Protein AF-A0A529ZEQ0-F1 (afdb_monomer)

Structure (mmCIF, N/CA/C/O backbone):
data_AF-A0A529ZEQ0-F1
#
_entry.id   AF-A0A529ZEQ0-F1
#
loop_
_atom_site.group_PDB
_atom_site.id
_atom_site.type_symbol
_atom_site.label_atom_id
_atom_site.label_alt_id
_atom_site.label_comp_id
_atom_site.label_asym_id
_atom_site.label_entity_id
_atom_site.label_seq_id
_atom_site.pdbx_PDB_ins_code
_atom_site.Cartn_x
_atom_site.Cartn_y
_atom_site.Cartn_z
_atom_site.occupancy
_atom_site.B_iso_or_equiv
_atom_site.auth_seq_id
_atom_site.auth_comp_id
_atom_site.auth_asym_id
_atom_site.auth_atom_id
_atom_site.pdbx_PDB_model_num
ATOM 1 N N . VAL A 1 1 ? -11.193 -4.824 1.256 1.00 93.62 1 VAL A N 1
ATOM 2 C CA . VAL A 1 1 ? -9.901 -4.112 1.117 1.00 93.62 1 VAL A CA 1
ATOM 3 C C . VAL A 1 1 ? -10.091 -2.885 0.250 1.00 93.62 1 VAL A C 1
ATOM 5 O O . VAL A 1 1 ? -10.810 -2.969 -0.744 1.00 93.62 1 VAL A O 1
ATOM 8 N N . PHE A 1 2 ? -9.511 -1.756 0.654 1.00 95.88 2 PHE A N 1
ATOM 9 C CA . PHE A 1 2 ? -9.438 -0.563 -0.184 1.00 95.88 2 PHE A CA 1
ATOM 10 C C . PHE A 1 2 ? -8.188 -0.677 -1.052 1.00 95.88 2 PHE A C 1
ATOM 12 O O . PHE A 1 2 ? -7.083 -0.804 -0.523 1.00 95.88 2 PHE A O 1
ATOM 19 N N . TYR A 1 3 ? -8.381 -0.753 -2.366 1.00 96.31 3 TYR A N 1
ATOM 20 C CA . TYR A 1 3 ? -7.338 -1.102 -3.321 1.00 96.31 3 TYR A CA 1
ATOM 21 C C . TYR A 1 3 ? -6.846 0.156 -4.044 1.00 96.31 3 TYR A C 1
ATOM 23 O O . TYR A 1 3 ? -7.505 0.681 -4.941 1.00 96.31 3 TYR A O 1
ATOM 31 N N . MET A 1 4 ? -5.696 0.668 -3.610 1.00 96.50 4 MET A N 1
ATOM 32 C CA . MET A 1 4 ? -5.124 1.936 -4.061 1.00 96.50 4 MET A CA 1
ATOM 33 C C . MET A 1 4 ? -3.962 1.683 -5.027 1.00 96.50 4 MET A C 1
ATOM 35 O O . MET A 1 4 ? -2.806 1.500 -4.638 1.00 96.50 4 MET A O 1
ATOM 39 N N . ARG A 1 5 ? -4.285 1.657 -6.316 1.00 95.94 5 ARG A N 1
ATOM 40 C CA . ARG A 1 5 ? -3.350 1.414 -7.416 1.00 95.94 5 ARG A CA 1
ATOM 41 C C . ARG A 1 5 ? -2.428 2.596 -7.681 1.00 95.94 5 ARG A C 1
ATOM 43 O O . ARG A 1 5 ? -2.640 3.711 -7.202 1.00 95.94 5 ARG A O 1
ATOM 50 N N . GLY A 1 6 ? -1.388 2.329 -8.457 1.00 93.56 6 GLY A N 1
ATOM 51 C CA . GLY A 1 6 ? -0.373 3.282 -8.867 1.00 93.56 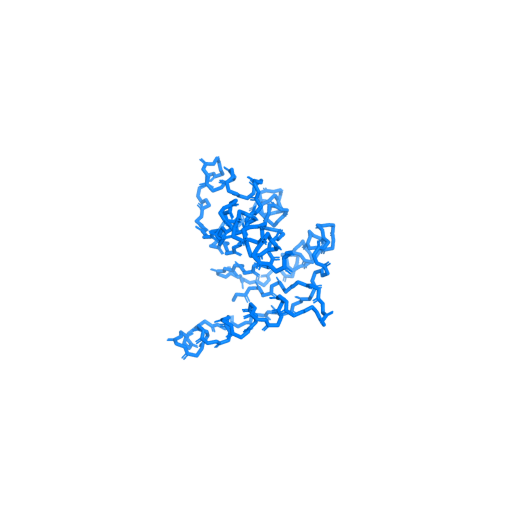6 GLY A CA 1
ATOM 52 C C . GLY A 1 6 ? -0.797 4.208 -10.001 1.00 93.56 6 GLY A C 1
ATOM 53 O O . GLY A 1 6 ? -1.931 4.690 -10.056 1.00 93.56 6 GLY A O 1
ATOM 54 N N . ALA A 1 7 ? 0.143 4.477 -10.906 1.00 94.56 7 ALA A N 1
ATOM 55 C CA . ALA A 1 7 ? -0.112 5.229 -12.128 1.00 94.56 7 ALA A CA 1
ATOM 56 C C . ALA A 1 7 ? -0.752 4.341 -13.206 1.00 94.56 7 ALA A C 1
ATOM 58 O O . ALA A 1 7 ? -0.197 3.312 -13.597 1.00 94.56 7 ALA A O 1
ATOM 59 N N . ALA A 1 8 ? -1.915 4.760 -13.709 1.00 92.81 8 ALA A N 1
ATOM 60 C CA . ALA A 1 8 ? -2.608 4.055 -14.781 1.00 92.81 8 ALA A CA 1
ATOM 61 C C . ALA A 1 8 ? -1.732 3.979 -16.044 1.00 92.81 8 ALA A C 1
ATOM 63 O O . ALA A 1 8 ? -1.130 4.968 -16.458 1.00 92.81 8 ALA A O 1
ATOM 64 N N . GLY A 1 9 ? -1.657 2.795 -16.654 1.00 92.19 9 GLY A N 1
ATOM 65 C CA . GLY A 1 9 ? -0.831 2.539 -17.840 1.00 92.19 9 GLY A CA 1
ATOM 66 C C . GLY A 1 9 ? 0.642 2.230 -17.549 1.00 92.19 9 GLY A C 1
ATOM 67 O O . GLY A 1 9 ? 1.355 1.817 -18.462 1.00 92.19 9 GLY A O 1
ATOM 68 N N . ALA A 1 10 ? 1.109 2.355 -16.302 1.00 93.31 10 ALA A N 1
ATOM 69 C CA . ALA A 1 10 ? 2.454 1.923 -15.939 1.00 93.31 10 ALA A CA 1
ATOM 70 C C . ALA A 1 10 ? 2.555 0.386 -15.931 1.00 93.31 10 ALA A C 1
ATOM 72 O O . ALA A 1 10 ? 1.701 -0.314 -15.375 1.00 93.31 10 ALA A O 1
ATOM 73 N N . SER A 1 11 ? 3.636 -0.153 -16.503 1.00 93.12 11 SER A N 1
ATOM 74 C CA . SER A 1 11 ? 3.897 -1.600 -16.505 1.00 93.12 11 SER A CA 1
ATOM 75 C C . SER A 1 11 ? 4.043 -2.153 -15.086 1.00 93.12 11 SER A C 1
ATOM 77 O O . SER A 1 11 ? 3.446 -3.176 -14.765 1.00 93.12 11 SER A O 1
ATOM 79 N N . ALA A 1 12 ? 4.739 -1.428 -14.206 1.00 89.94 12 ALA A N 1
ATOM 80 C CA . ALA A 1 12 ? 4.916 -1.825 -12.811 1.00 89.94 12 ALA A CA 1
ATOM 81 C C . ALA A 1 12 ? 3.585 -1.920 -12.040 1.00 89.94 12 ALA A C 1
ATOM 83 O O . ALA A 1 12 ? 3.401 -2.849 -11.256 1.00 89.94 12 ALA A O 1
ATOM 84 N N . ASP A 1 13 ? 2.640 -1.000 -12.271 1.00 93.50 13 ASP A N 1
ATOM 85 C CA . ASP A 1 13 ? 1.294 -1.102 -11.689 1.00 93.50 13 ASP A CA 1
ATOM 86 C C . ASP A 1 13 ? 0.539 -2.315 -12.248 1.00 93.50 13 ASP A C 1
ATOM 88 O O . ASP A 1 13 ? -0.058 -3.078 -11.493 1.00 93.50 13 ASP A O 1
ATOM 92 N N . SER A 1 14 ? 0.634 -2.542 -13.560 1.00 94.94 14 SER A N 1
ATOM 93 C CA . SER A 1 14 ? -0.003 -3.685 -14.222 1.00 94.94 14 SER A CA 1
ATOM 94 C C . SER A 1 14 ? 0.495 -5.027 -13.673 1.00 94.94 14 SER A C 1
ATOM 96 O O . SER A 1 14 ? -0.294 -5.953 -13.491 1.00 94.94 14 SER A O 1
ATOM 98 N N . ASP A 1 15 ? 1.790 -5.149 -13.382 1.00 94.06 15 ASP A N 1
ATOM 99 C CA . ASP A 1 15 ? 2.358 -6.372 -12.809 1.00 94.06 15 ASP A CA 1
ATOM 100 C C . ASP A 1 15 ? 1.968 -6.563 -11.337 1.00 94.06 15 ASP A C 1
ATOM 102 O O . ASP A 1 15 ? 1.648 -7.682 -10.925 1.00 94.06 15 ASP A O 1
ATOM 106 N N . ARG A 1 16 ? 1.893 -5.476 -10.558 1.00 93.31 16 ARG A N 1
ATOM 107 C CA . ARG A 1 16 ? 1.363 -5.513 -9.186 1.00 93.31 16 ARG A CA 1
ATOM 108 C C . ARG A 1 16 ? -0.118 -5.918 -9.159 1.00 93.31 16 ARG A C 1
ATOM 110 O O . ARG A 1 16 ? -0.498 -6.736 -8.326 1.00 93.31 16 ARG A O 1
ATOM 117 N N . ASP A 1 17 ? -0.931 -5.422 -10.094 1.00 94.94 17 ASP A N 1
ATOM 118 C CA . ASP A 1 17 ? -2.348 -5.792 -10.254 1.00 94.94 17 ASP A CA 1
ATOM 119 C C . ASP A 1 17 ? -2.532 -7.273 -10.597 1.00 94.94 17 ASP A C 1
ATOM 121 O O . ASP A 1 17 ? -3.359 -7.954 -9.991 1.00 94.94 17 ASP A O 1
ATOM 125 N N . LYS A 1 18 ? -1.705 -7.830 -11.492 1.00 95.94 18 LYS A N 1
ATOM 126 C CA . LYS A 1 18 ? -1.712 -9.280 -11.765 1.00 95.94 18 LYS A CA 1
ATOM 127 C C . LYS A 1 18 ? -1.453 -10.094 -10.495 1.00 95.94 18 LYS A C 1
ATOM 129 O O . LYS A 1 18 ? -2.168 -11.062 -10.237 1.00 95.94 18 LYS A O 1
ATOM 134 N N . GLY A 1 19 ? -0.454 -9.701 -9.702 1.00 93.62 19 GLY A N 1
ATOM 135 C CA . GLY A 1 19 ? -0.138 -10.355 -8.430 1.00 93.62 19 GLY A CA 1
ATOM 136 C C . GLY A 1 19 ? -1.281 -10.252 -7.419 1.00 93.62 19 GLY A C 1
ATOM 137 O O . GLY A 1 19 ? -1.674 -11.255 -6.824 1.00 93.62 19 GLY A O 1
ATOM 138 N N . PHE A 1 20 ? -1.868 -9.062 -7.280 1.00 94.31 20 PHE A N 1
ATOM 139 C CA 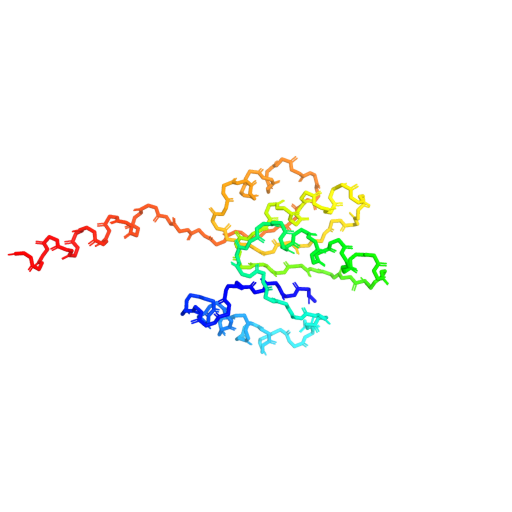. PHE A 1 20 ? -3.009 -8.822 -6.398 1.00 94.31 20 PHE A CA 1
ATOM 140 C C . PHE A 1 20 ? -4.231 -9.664 -6.790 1.00 94.31 20 PHE A C 1
ATOM 142 O O . PHE A 1 20 ? -4.807 -10.347 -5.948 1.00 94.31 20 PHE A O 1
ATOM 149 N N . LYS A 1 21 ? -4.592 -9.693 -8.078 1.00 94.94 21 LYS A N 1
ATOM 150 C CA . LYS A 1 21 ? -5.708 -10.504 -8.591 1.00 94.94 21 LYS A CA 1
ATOM 151 C C . LYS A 1 21 ? -5.485 -12.000 -8.410 1.00 94.94 21 LYS A C 1
ATOM 153 O O . LYS A 1 21 ? -6.432 -12.713 -8.091 1.00 94.94 21 LYS A O 1
ATOM 158 N N . LYS A 1 22 ? -4.245 -12.473 -8.574 1.00 96.44 22 LYS A N 1
ATOM 159 C CA . LYS A 1 22 ? -3.891 -13.859 -8.254 1.00 96.44 22 LYS A CA 1
ATOM 160 C C . LYS A 1 22 ? -4.165 -14.162 -6.777 1.00 96.44 22 LYS A C 1
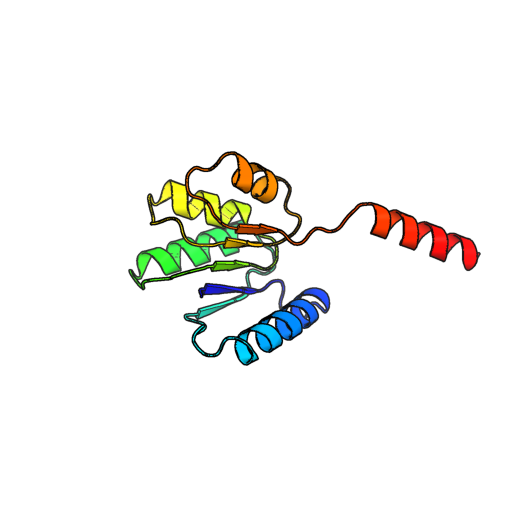ATOM 162 O O . LYS A 1 22 ? -4.825 -15.152 -6.487 1.00 96.44 22 LYS A O 1
ATOM 167 N N . ALA A 1 23 ? -3.739 -13.287 -5.865 1.00 94.19 23 ALA A N 1
ATOM 168 C CA . ALA A 1 23 ? -4.007 -13.457 -4.439 1.00 94.19 23 ALA A CA 1
ATOM 169 C C . ALA A 1 23 ? -5.514 -13.421 -4.125 1.00 94.19 23 ALA A C 1
ATOM 171 O O . ALA A 1 23 ? -6.001 -14.262 -3.382 1.00 94.19 23 ALA A O 1
ATOM 172 N N . LEU A 1 24 ? -6.289 -12.520 -4.737 1.00 94.38 24 LEU A N 1
ATOM 173 C CA . LEU A 1 24 ? -7.749 -12.503 -4.563 1.00 94.38 24 LEU A CA 1
ATOM 174 C C . LEU A 1 24 ? -8.425 -13.808 -5.006 1.00 94.38 24 LEU A C 1
ATOM 176 O O . LEU A 1 24 ? -9.404 -14.222 -4.393 1.00 94.38 24 LEU A O 1
ATOM 180 N N . ALA A 1 25 ? -7.911 -14.467 -6.048 1.00 95.69 25 ALA A N 1
ATOM 181 C CA . ALA A 1 25 ? -8.423 -15.768 -6.475 1.00 95.69 25 ALA A CA 1
ATOM 182 C C . ALA A 1 25 ? -8.114 -16.887 -5.461 1.00 95.69 25 ALA A C 1
ATOM 184 O O . ALA A 1 25 ? -8.898 -17.823 -5.328 1.00 95.69 25 ALA A O 1
ATOM 185 N N . GLU A 1 26 ? -6.994 -16.787 -4.739 1.00 97.00 26 GLU A N 1
ATOM 186 C CA . GLU A 1 26 ? -6.602 -17.723 -3.675 1.00 97.00 26 GLU A CA 1
ATOM 187 C C . GLU A 1 26 ? -7.345 -17.452 -2.350 1.00 97.00 26 GLU A C 1
ATOM 189 O O . GLU A 1 26 ? -7.559 -18.375 -1.564 1.00 97.00 26 GLU A O 1
ATOM 194 N N . PHE A 1 27 ? -7.791 -16.210 -2.123 1.00 94.62 27 PHE A N 1
ATOM 195 C CA . PHE A 1 27 ? -8.498 -15.765 -0.917 1.00 94.62 27 PHE A CA 1
ATOM 196 C C . PHE A 1 27 ? -9.880 -15.165 -1.253 1.00 94.62 27 PHE A C 1
ATOM 198 O O . PHE A 1 27 ? -10.065 -13.948 -1.158 1.00 94.62 27 PHE A O 1
ATOM 205 N N . PRO A 1 28 ? -10.883 -15.993 -1.607 1.00 92.38 28 PRO A N 1
ATOM 206 C CA . PRO A 1 28 ? -12.178 -15.528 -2.124 1.00 92.38 28 PRO A CA 1
ATOM 207 C C . PRO A 1 28 ? -13.026 -14.736 -1.113 1.00 92.38 28 PRO A C 1
ATOM 209 O O . PRO A 1 28 ? -13.935 -14.002 -1.506 1.00 92.38 28 PRO A O 1
ATOM 212 N N . ASP A 1 29 ? -12.728 -14.852 0.182 1.00 94.50 29 ASP A N 1
ATOM 213 C CA . ASP A 1 29 ? -13.398 -14.084 1.237 1.00 94.50 29 ASP A CA 1
ATOM 214 C C . ASP A 1 29 ? -12.976 -12.604 1.245 1.00 94.50 29 ASP A C 1
ATOM 216 O O . ASP A 1 29 ? -13.678 -11.743 1.784 1.00 94.50 29 ASP A O 1
ATOM 220 N N . VAL A 1 30 ? -11.843 -12.277 0.615 1.00 93.56 30 VAL A N 1
ATOM 221 C CA . VAL A 1 30 ? -11.359 -10.904 0.490 1.00 93.56 30 VAL A CA 1
ATOM 222 C C . VAL A 1 30 ? -12.059 -10.220 -0.680 1.00 93.56 30 VAL A C 1
ATOM 224 O O . VAL A 1 30 ? -11.862 -10.559 -1.843 1.00 93.56 30 VAL A O 1
ATO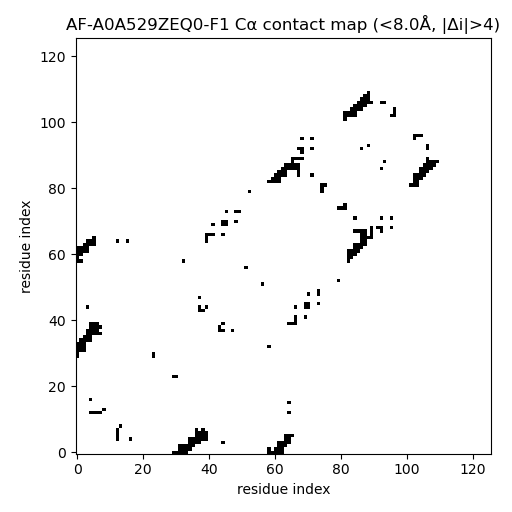M 227 N N . LYS A 1 31 ? -12.848 -9.185 -0.378 1.00 93.44 31 LYS A N 1
ATOM 228 C CA . LYS A 1 31 ? -13.537 -8.369 -1.390 1.00 93.44 31 LYS A CA 1
ATOM 229 C C . LYS A 1 31 ? -12.898 -6.996 -1.537 1.00 93.44 31 LYS A C 1
ATOM 231 O O . LYS A 1 31 ? -12.509 -6.368 -0.546 1.00 93.44 31 LYS A O 1
ATOM 236 N N . VAL A 1 32 ? -12.829 -6.502 -2.770 1.00 94.88 32 VAL A N 1
ATOM 237 C CA . VAL A 1 32 ? -12.444 -5.114 -3.057 1.00 94.88 32 VAL A CA 1
ATOM 238 C C . VAL A 1 32 ? -13.645 -4.222 -2.764 1.00 94.88 32 VAL A C 1
ATOM 240 O O . VAL A 1 32 ? -14.695 -4.378 -3.377 1.00 94.88 32 VAL A O 1
ATOM 243 N N . ALA A 1 33 ? -13.500 -3.319 -1.793 1.00 92.94 33 ALA A N 1
ATOM 244 C CA . ALA A 1 33 ? -14.548 -2.357 -1.455 1.00 92.94 33 ALA A CA 1
ATOM 245 C C . ALA A 1 33 ? -14.575 -1.216 -2.477 1.00 92.94 33 ALA A C 1
ATOM 247 O O . ALA A 1 33 ? -15.633 -0.812 -2.944 1.00 92.94 33 ALA A O 1
ATOM 248 N N . GLN A 1 34 ? -13.389 -0.729 -2.841 1.00 94.19 34 GLN A N 1
ATOM 249 C CA . GLN A 1 34 ? -13.202 0.286 -3.862 1.00 94.19 34 GLN A CA 1
ATOM 250 C C . GLN A 1 34 ? -11.797 0.148 -4.457 1.00 94.19 34 GLN A C 1
ATOM 252 O O . GLN A 1 34 ? -10.845 -0.161 -3.736 1.00 94.19 34 GLN A O 1
ATOM 257 N N . GLU A 1 35 ? -11.692 0.368 -5.766 1.00 95.56 35 GLU A N 1
ATOM 258 C CA . GLU A 1 35 ? -10.438 0.453 -6.517 1.00 95.56 35 GLU A CA 1
ATOM 259 C C . GLU A 1 35 ? -10.249 1.897 -6.991 1.00 95.56 35 GLU A C 1
ATOM 261 O O . GLU A 1 35 ? -11.169 2.497 -7.550 1.00 95.56 35 GLU A O 1
ATOM 266 N N . VAL A 1 36 ? -9.071 2.467 -6.745 1.00 96.38 36 VAL A N 1
ATOM 267 C CA . VAL A 1 36 ? -8.704 3.821 -7.184 1.00 96.38 36 VAL A CA 1
ATOM 268 C C . VAL A 1 36 ? -7.286 3.835 -7.729 1.00 96.38 36 VAL A C 1
ATOM 270 O O . VAL A 1 36 ? -6.447 3.056 -7.292 1.00 96.38 36 VAL A O 1
ATOM 273 N N . PHE A 1 37 ? -6.999 4.761 -8.643 1.00 96.81 37 PHE A N 1
ATOM 274 C CA . PHE A 1 37 ? -5.635 5.069 -9.068 1.00 96.81 37 PHE A CA 1
ATOM 275 C C . PHE A 1 37 ? -5.147 6.322 -8.344 1.00 96.81 37 PHE A C 1
ATOM 277 O O . PHE A 1 37 ? -5.814 7.360 -8.363 1.00 96.81 37 PHE A O 1
ATOM 284 N N . THR A 1 38 ? -3.983 6.219 -7.710 1.00 95.69 38 THR A N 1
ATOM 285 C CA . THR A 1 38 ? -3.337 7.323 -6.981 1.00 95.69 38 THR A CA 1
ATOM 286 C C . THR A 1 38 ? -2.398 8.136 -7.864 1.00 95.69 38 THR A C 1
ATOM 288 O O . THR A 1 38 ? -1.962 9.209 -7.463 1.00 95.69 38 THR A O 1
ATOM 291 N N . GLY A 1 39 ? -2.004 7.603 -9.027 1.00 94.62 39 GLY A N 1
ATOM 292 C CA . GLY A 1 39 ? -0.951 8.217 -9.836 1.00 94.62 39 GLY A CA 1
ATOM 293 C C . GLY A 1 39 ? 0.438 8.164 -9.190 1.00 94.62 39 GLY A C 1
ATOM 294 O O . GLY A 1 39 ? 1.327 8.856 -9.665 1.00 94.62 39 GLY A O 1
ATOM 295 N N . TRP A 1 40 ? 0.616 7.394 -8.105 1.00 93.69 40 TRP A N 1
ATOM 296 C CA . TRP A 1 40 ? 1.766 7.487 -7.191 1.00 93.69 40 TRP A CA 1
ATOM 297 C C . TRP A 1 40 ? 1.967 8.880 -6.567 1.00 93.69 40 TRP A C 1
ATOM 299 O O . TRP A 1 40 ? 3.058 9.211 -6.108 1.00 93.69 40 TRP A O 1
ATOM 309 N N . GLN A 1 41 ? 0.903 9.682 -6.488 1.00 94.88 41 GLN A N 1
ATOM 310 C CA . GLN A 1 41 ? 0.942 11.010 -5.884 1.00 94.88 41 GLN A CA 1
ATOM 311 C C . GLN A 1 41 ? 0.470 10.947 -4.428 1.00 94.88 41 GLN A C 1
ATOM 313 O O . GLN A 1 41 ? -0.661 10.545 -4.147 1.00 94.88 41 GLN A O 1
ATOM 318 N N . GLN A 1 42 ? 1.329 11.378 -3.498 1.00 93.69 42 GLN A N 1
ATOM 319 C CA . GLN A 1 42 ? 1.049 11.336 -2.056 1.00 93.69 42 GLN A CA 1
ATOM 320 C C . GLN A 1 42 ? -0.202 12.134 -1.675 1.00 93.69 42 GLN A C 1
ATOM 322 O O . GLN A 1 42 ? -1.085 11.607 -0.999 1.00 93.69 42 GLN A O 1
ATOM 327 N N . ASP A 1 43 ? -0.325 13.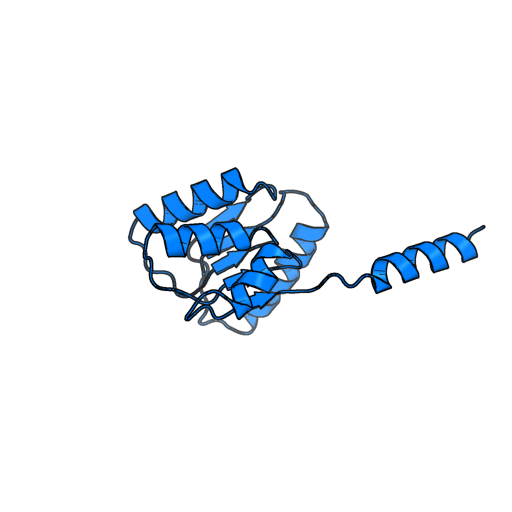362 -2.178 1.00 95.12 43 ASP A N 1
ATOM 328 C CA . ASP A 1 43 ? -1.470 14.227 -1.878 1.00 95.12 43 ASP A CA 1
ATOM 329 C C . ASP A 1 43 ? -2.787 13.618 -2.369 1.00 95.12 43 ASP A C 1
ATOM 331 O O . ASP A 1 43 ? -3.787 13.615 -1.651 1.00 95.12 43 ASP A O 1
ATOM 335 N N . GLN A 1 44 ? -2.775 13.036 -3.572 1.00 96.44 44 GLN A N 1
ATOM 336 C CA . GLN A 1 44 ? -3.945 12.380 -4.148 1.00 96.44 44 GLN A CA 1
ATOM 337 C C . GLN A 1 44 ? -4.349 11.148 -3.332 1.00 96.44 44 GLN A C 1
ATOM 339 O O . GLN A 1 44 ? -5.528 10.972 -3.029 1.00 96.44 44 GLN A O 1
ATOM 344 N N . ALA A 1 45 ? -3.383 10.313 -2.942 1.00 95.44 45 ALA A N 1
ATOM 345 C CA . ALA A 1 45 ? -3.641 9.145 -2.109 1.00 95.44 45 ALA A CA 1
ATOM 346 C C . ALA A 1 45 ? -4.225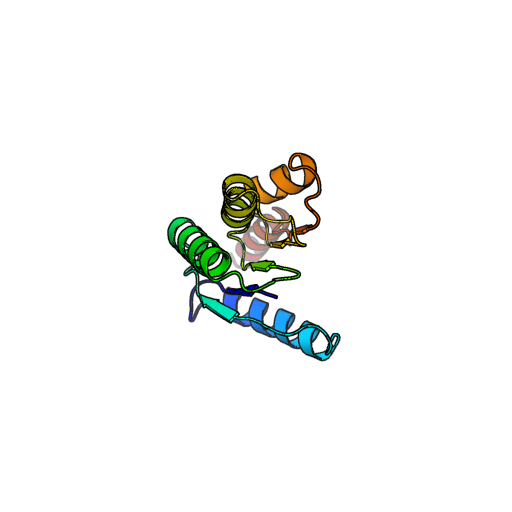 9.548 -0.744 1.00 95.44 45 ALA A C 1
ATOM 348 O O . ALA A 1 45 ? -5.238 8.984 -0.325 1.00 95.44 45 ALA A O 1
ATOM 349 N N . LYS A 1 46 ? -3.658 10.577 -0.095 1.00 95.75 46 LYS A N 1
ATOM 350 C CA . LYS A 1 46 ? -4.164 11.118 1.176 1.00 95.75 46 LYS A CA 1
ATOM 351 C C . LYS A 1 46 ? -5.599 11.638 1.038 1.00 95.75 46 LYS A C 1
ATOM 353 O O . LYS A 1 46 ? -6.459 11.309 1.850 1.00 95.75 46 LYS A O 1
ATOM 358 N N . GLN A 1 47 ? -5.897 12.395 -0.017 1.00 96.75 47 GLN A N 1
ATOM 359 C CA . GLN A 1 47 ? -7.257 12.877 -0.284 1.00 96.75 47 GLN A CA 1
ATOM 360 C C . GLN A 1 47 ? -8.253 11.732 -0.512 1.00 96.75 47 GLN A C 1
ATOM 362 O O . GLN A 1 47 ? -9.373 11.781 0.000 1.00 96.75 47 GLN A O 1
ATOM 367 N N . GLN A 1 48 ? -7.856 10.694 -1.252 1.00 96.56 48 GLN A N 1
ATOM 368 C CA . GLN A 1 48 ? -8.701 9.534 -1.542 1.00 96.56 48 GLN A CA 1
ATOM 369 C C . GLN A 1 48 ? -9.025 8.726 -0.281 1.00 96.56 48 GLN A C 1
ATOM 371 O O . GLN A 1 48 ? -10.188 8.377 -0.084 1.00 96.56 48 GLN A O 1
ATOM 376 N N . ILE A 1 49 ? -8.045 8.467 0.597 1.00 95.56 49 ILE A N 1
ATOM 377 C CA . ILE A 1 49 ? -8.309 7.749 1.854 1.00 95.56 49 ILE A CA 1
ATOM 378 C C . ILE A 1 49 ? -9.157 8.576 2.815 1.00 95.56 49 ILE A C 1
ATOM 380 O O . ILE A 1 49 ? -10.106 8.042 3.374 1.00 95.56 49 ILE A O 1
ATOM 384 N N . LEU A 1 50 ? -8.896 9.878 2.964 1.00 95.31 50 LEU A N 1
ATOM 385 C CA . LEU A 1 50 ? -9.715 10.743 3.819 1.00 95.31 50 LEU A CA 1
ATOM 386 C C . LEU A 1 50 ? -11.166 10.794 3.329 1.00 95.31 50 LEU A C 1
ATOM 388 O O . LEU A 1 50 ? -12.097 10.679 4.123 1.00 95.31 50 LEU A O 1
ATOM 392 N N . SER A 1 51 ? -11.352 10.893 2.011 1.00 95.31 51 SER A N 1
ATOM 393 C CA . SER A 1 51 ? -12.678 10.856 1.391 1.00 95.31 51 SER A CA 1
ATOM 394 C C . SER A 1 51 ? -13.372 9.513 1.622 1.00 95.31 51 SER A C 1
ATOM 396 O O . SER A 1 51 ? -14.561 9.484 1.921 1.00 95.31 51 SER A O 1
ATOM 398 N N . PHE A 1 52 ? -12.633 8.403 1.529 1.00 94.06 52 PHE A N 1
ATOM 399 C CA . PHE A 1 52 ? -13.155 7.068 1.810 1.00 94.06 52 PHE A CA 1
ATOM 400 C C . PHE A 1 52 ? -13.550 6.904 3.286 1.00 94.06 52 PHE A C 1
ATOM 402 O O . PHE A 1 52 ? -14.660 6.458 3.573 1.00 94.06 52 PHE A O 1
ATOM 409 N N . LEU A 1 53 ? -12.693 7.316 4.225 1.00 92.44 53 LEU A N 1
ATOM 410 C CA . LEU A 1 53 ? -12.972 7.270 5.665 1.00 92.44 53 LEU A CA 1
ATOM 411 C C . LEU A 1 53 ? -14.215 8.096 6.024 1.00 92.44 53 LEU A C 1
ATOM 413 O O . LEU A 1 53 ? -15.047 7.644 6.809 1.00 92.44 53 LEU A O 1
ATOM 417 N N . ALA A 1 54 ? -14.394 9.258 5.389 1.00 93.38 54 ALA A N 1
ATOM 418 C CA . ALA A 1 54 ? -15.563 10.112 5.589 1.00 93.38 54 ALA A CA 1
ATOM 419 C C . ALA A 1 54 ? -16.892 9.456 5.166 1.00 93.38 54 ALA A C 1
ATOM 421 O O . ALA A 1 54 ? -17.949 9.872 5.636 1.00 93.38 54 ALA A O 1
ATOM 422 N N . THR A 1 55 ? -16.870 8.415 4.323 1.00 92.19 55 THR A N 1
ATOM 423 C CA . THR A 1 55 ? -18.089 7.660 3.974 1.00 92.19 55 THR A CA 1
ATOM 424 C C . THR A 1 55 ? -18.627 6.816 5.132 1.00 92.19 55 THR A C 1
ATOM 426 O O . THR A 1 55 ? -19.767 6.362 5.071 1.00 92.19 55 THR A O 1
ATOM 429 N N . GLY A 1 56 ? -17.811 6.552 6.160 1.00 88.19 56 GLY A N 1
ATOM 430 C CA . GLY A 1 56 ? -18.145 5.621 7.241 1.00 88.19 56 GLY A CA 1
ATOM 431 C C . GLY A 1 56 ? -18.188 4.151 6.807 1.00 88.19 56 GLY A C 1
ATOM 432 O O . GLY A 1 56 ? -18.591 3.294 7.593 1.00 88.19 56 GLY A O 1
ATOM 433 N N . THR A 1 57 ? -17.781 3.837 5.571 1.00 87.88 57 THR A N 1
ATOM 434 C CA . THR A 1 57 ? -17.739 2.460 5.076 1.00 87.88 57 THR A CA 1
ATOM 435 C C . THR A 1 57 ? -16.678 1.674 5.848 1.00 87.88 57 THR A C 1
ATOM 437 O O . THR A 1 57 ? -15.507 2.065 5.840 1.00 87.88 57 THR A O 1
ATOM 440 N N . PRO A 1 58 ? -17.036 0.553 6.500 1.00 87.19 58 PRO A N 1
ATOM 441 C CA . PRO A 1 58 ? -16.061 -0.251 7.217 1.00 87.19 58 PRO A CA 1
ATOM 442 C C . PRO A 1 58 ? -15.058 -0.865 6.239 1.00 87.19 58 PRO A C 1
ATOM 444 O O . PRO A 1 58 ? -15.423 -1.395 5.187 1.00 87.19 58 PRO A O 1
ATOM 447 N N . ILE A 1 59 ? -13.781 -0.831 6.611 1.00 91.06 59 ILE A N 1
ATOM 448 C CA . ILE A 1 59 ? -12.703 -1.471 5.864 1.00 91.06 59 ILE A CA 1
ATOM 449 C C . ILE A 1 59 ? -11.876 -2.341 6.802 1.00 91.06 59 ILE A C 1
ATOM 451 O O . ILE A 1 59 ? -11.629 -1.973 7.942 1.00 91.06 59 ILE A O 1
ATOM 455 N N . ASN A 1 60 ? -11.459 -3.513 6.322 1.00 94.56 60 ASN A N 1
ATOM 456 C CA . ASN A 1 60 ? -10.659 -4.470 7.099 1.00 94.56 60 ASN A CA 1
ATOM 457 C C . ASN A 1 60 ? -9.196 -4.537 6.651 1.00 94.56 60 ASN A C 1
ATOM 459 O O . ASN A 1 60 ? -8.449 -5.390 7.113 1.00 94.56 60 ASN A O 1
ATOM 463 N N . GLY A 1 61 ? -8.797 -3.684 5.712 1.00 95.06 61 GLY A N 1
ATOM 464 C CA . GLY A 1 61 ? -7.438 -3.655 5.196 1.00 95.06 61 GLY A CA 1
ATOM 465 C C . GLY A 1 61 ? -7.304 -2.719 4.009 1.00 95.06 61 GLY A C 1
ATOM 466 O O . GLY A 1 61 ? -8.268 -2.485 3.267 1.00 95.06 61 GLY A O 1
ATOM 467 N N . ILE A 1 62 ? -6.097 -2.204 3.834 1.00 96.00 62 ILE A N 1
ATOM 468 C CA . ILE A 1 62 ? -5.736 -1.287 2.762 1.00 96.00 62 ILE A CA 1
ATOM 469 C C . ILE A 1 62 ? -4.553 -1.889 2.020 1.00 96.00 62 ILE A C 1
ATOM 471 O O . ILE A 1 62 ? -3.595 -2.363 2.623 1.00 96.00 62 ILE A O 1
ATOM 475 N N . TRP A 1 63 ? -4.636 -1.881 0.699 1.00 95.69 63 TRP A N 1
ATOM 476 C CA . TRP A 1 63 ? -3.523 -2.247 -0.156 1.00 95.69 63 TRP A CA 1
ATOM 477 C C . TRP A 1 63 ? -3.151 -1.022 -0.970 1.00 95.69 63 TRP A C 1
ATOM 479 O O . TRP A 1 63 ? -4.025 -0.441 -1.618 1.00 95.69 63 TRP A O 1
ATOM 489 N N . THR A 1 64 ? -1.880 -0.636 -0.955 1.00 94.62 64 THR A N 1
ATOM 490 C CA . THR A 1 64 ? -1.387 0.464 -1.776 1.00 94.62 64 THR A CA 1
ATOM 491 C C . THR A 1 64 ? -0.204 0.049 -2.632 1.00 94.62 64 THR A C 1
ATOM 493 O O . THR A 1 64 ? 0.607 -0.811 -2.291 1.00 94.62 64 THR A O 1
ATOM 496 N N . SER A 1 65 ? -0.079 0.724 -3.769 1.00 92.38 65 SER A N 1
ATOM 497 C CA . SER A 1 65 ? 1.080 0.615 -4.638 1.00 92.38 65 SER A CA 1
ATOM 498 C C . SER A 1 65 ? 2.192 1.616 -4.247 1.00 92.38 65 SER A C 1
ATOM 500 O O . SER A 1 65 ? 2.669 2.356 -5.109 1.00 92.38 65 SER A O 1
ATOM 502 N N . GLY A 1 66 ? 2.655 1.617 -2.994 1.00 87.12 66 GLY A N 1
ATOM 503 C CA . GLY A 1 66 ? 3.897 2.297 -2.579 1.00 87.12 66 GLY A CA 1
ATOM 504 C C . GLY A 1 66 ? 3.766 3.731 -2.058 1.00 87.12 66 GLY A C 1
ATOM 505 O O . GLY A 1 66 ? 4.762 4.451 -1.996 1.00 87.12 66 GLY A O 1
ATOM 506 N N . ILE A 1 67 ? 2.560 4.154 -1.678 1.00 91.31 67 ILE A N 1
ATOM 507 C CA . ILE A 1 67 ? 2.271 5.485 -1.110 1.00 91.31 67 ILE A CA 1
ATOM 508 C C . ILE A 1 67 ? 1.711 5.328 0.315 1.00 91.31 67 ILE A C 1
ATOM 510 O O . ILE A 1 67 ? 0.848 6.055 0.789 1.00 91.31 67 ILE A O 1
ATOM 514 N N . ASP A 1 68 ? 2.204 4.314 1.011 1.00 93.50 68 ASP A N 1
ATOM 515 C CA . ASP A 1 68 ? 1.610 3.783 2.236 1.00 93.50 68 ASP A CA 1
ATOM 516 C C . ASP A 1 68 ? 1.718 4.726 3.426 1.00 93.50 68 ASP A C 1
ATOM 518 O O . ASP A 1 68 ? 0.831 4.767 4.277 1.00 93.50 68 ASP A O 1
ATOM 522 N N . ASN A 1 69 ? 2.795 5.513 3.472 1.00 92.94 69 ASN A N 1
ATOM 523 C CA . ASN A 1 69 ? 3.102 6.335 4.630 1.00 92.94 69 ASN A CA 1
ATOM 524 C C . ASN A 1 69 ? 2.008 7.368 4.911 1.00 92.94 69 ASN A C 1
ATOM 526 O O . ASN A 1 69 ? 1.578 7.514 6.053 1.00 92.94 69 ASN A O 1
ATOM 530 N N . VAL A 1 70 ? 1.493 8.010 3.858 1.00 94.94 70 VAL A N 1
ATOM 531 C CA . VAL A 1 70 ? 0.430 9.013 3.982 1.00 94.94 70 VAL A CA 1
ATOM 532 C C . VAL A 1 70 ? -0.936 8.400 4.282 1.00 94.94 70 VAL A C 1
ATOM 534 O O . VAL A 1 70 ? -1.824 9.100 4.764 1.00 94.94 70 VAL A O 1
ATOM 537 N N . ILE A 1 71 ? -1.116 7.100 4.022 1.00 95.38 71 ILE A N 1
ATOM 538 C CA . ILE A 1 71 ? -2.323 6.368 4.419 1.00 95.38 71 ILE A CA 1
ATOM 539 C C . ILE A 1 71 ? -2.288 6.113 5.920 1.00 95.38 71 ILE A C 1
ATOM 541 O O . ILE A 1 71 ? -3.270 6.392 6.604 1.00 95.38 71 ILE A O 1
ATOM 545 N N . VAL A 1 72 ? -1.156 5.631 6.439 1.00 95.31 72 VAL A N 1
ATOM 546 C CA . VAL A 1 72 ? -0.967 5.445 7.882 1.00 95.31 72 VAL A CA 1
ATOM 547 C C . VAL A 1 72 ? -1.117 6.778 8.611 1.00 95.31 72 VAL A C 1
ATOM 549 O O . VAL A 1 72 ? -1.864 6.847 9.585 1.00 95.31 72 VAL A O 1
ATOM 552 N N . ASP A 1 73 ? -0.495 7.848 8.105 1.00 95.25 73 ASP A N 1
ATOM 553 C CA . ASP A 1 73 ? -0.640 9.190 8.679 1.00 95.25 73 ASP A CA 1
ATOM 554 C C . ASP A 1 73 ? -2.113 9.620 8.711 1.00 95.25 73 ASP A C 1
ATOM 556 O O . ASP A 1 73 ? -2.599 10.072 9.744 1.00 95.25 73 ASP A O 1
ATOM 560 N N . ALA A 1 74 ? -2.861 9.412 7.621 1.00 95.19 74 ALA A N 1
ATOM 561 C CA . ALA A 1 74 ? -4.285 9.737 7.574 1.00 95.19 74 ALA A CA 1
ATOM 562 C C . ALA A 1 74 ? -5.118 8.924 8.581 1.00 95.19 74 ALA A C 1
ATOM 564 O O . ALA A 1 74 ? -6.020 9.479 9.207 1.00 95.19 74 ALA A O 1
ATOM 565 N N . LEU A 1 75 ? -4.825 7.632 8.773 1.00 94.75 75 LEU A N 1
ATOM 566 C CA . LEU A 1 75 ? -5.512 6.806 9.773 1.00 94.75 75 LEU A CA 1
ATOM 567 C C . LEU A 1 75 ? -5.260 7.321 11.195 1.00 94.75 75 LEU A C 1
ATOM 569 O O . LEU A 1 75 ? -6.201 7.434 11.980 1.00 94.75 75 LEU A O 1
ATOM 573 N N . VAL A 1 76 ? -4.011 7.678 11.508 1.00 94.88 76 VAL A N 1
ATOM 574 C CA . VAL A 1 76 ? -3.632 8.245 12.809 1.00 94.88 76 VAL A CA 1
ATOM 575 C C . VAL A 1 76 ? -4.293 9.609 13.025 1.00 94.88 76 VAL A C 1
ATOM 577 O O . VAL A 1 76 ? -4.899 9.835 14.071 1.00 94.88 76 VAL A O 1
ATOM 580 N N . GLU A 1 77 ? -4.225 10.503 12.035 1.00 94.44 77 GLU A N 1
ATOM 581 C CA . GLU A 1 77 ? -4.820 11.846 12.082 1.00 94.44 77 GLU A CA 1
ATOM 582 C C . GLU A 1 77 ? -6.335 11.801 12.316 1.00 94.44 77 GLU A C 1
ATOM 584 O O . GLU A 1 77 ? -6.864 12.588 13.101 1.00 94.44 77 GLU A O 1
ATOM 589 N N . GLN A 1 78 ? -7.034 10.869 11.661 1.00 92.62 78 GLN A N 1
ATOM 590 C CA . GLN A 1 78 ? -8.482 10.694 11.803 1.00 92.62 78 GLN A CA 1
ATOM 591 C C . GLN A 1 78 ? -8.880 9.874 13.036 1.00 92.62 78 GLN A C 1
ATOM 593 O O . GLN A 1 78 ? -10.072 9.674 13.264 1.00 92.62 78 GLN A O 1
ATOM 598 N N . GLN A 1 79 ? -7.910 9.376 13.815 1.00 92.00 79 GLN A N 1
ATOM 599 C CA . GLN A 1 79 ? -8.145 8.425 14.909 1.00 92.00 79 GLN A CA 1
ATOM 600 C C . GLN A 1 79 ? -8.979 7.217 14.444 1.00 92.00 79 GLN A C 1
ATOM 602 O O . GLN A 1 79 ? -9.799 6.671 15.185 1.00 92.00 79 GLN A O 1
ATOM 607 N N . ALA A 1 80 ? -8.790 6.821 13.183 1.00 90.50 80 ALA A N 1
ATOM 608 C CA . ALA A 1 80 ? -9.482 5.693 12.594 1.00 90.50 80 ALA A CA 1
ATOM 609 C C . ALA A 1 80 ? -8.911 4.383 13.162 1.00 90.50 80 ALA A C 1
ATOM 611 O O . ALA A 1 80 ? -7.724 4.319 13.500 1.00 90.50 80 ALA A O 1
ATOM 612 N N . PRO A 1 81 ? -9.718 3.311 13.245 1.00 90.06 81 PRO A N 1
ATOM 613 C CA . PRO A 1 81 ? -9.209 1.997 13.607 1.00 90.06 81 PRO A CA 1
ATOM 614 C C . PRO A 1 81 ? -8.052 1.594 12.693 1.00 90.06 81 PRO A C 1
ATOM 616 O O . PRO A 1 81 ? -8.178 1.632 11.466 1.00 90.06 81 PRO A O 1
ATOM 619 N N . MET A 1 82 ? -6.932 1.194 13.295 1.00 93.56 82 MET A N 1
ATOM 620 C CA . MET A 1 82 ? -5.794 0.703 12.533 1.00 93.56 82 MET A CA 1
ATOM 621 C C . MET A 1 82 ? -6.161 -0.637 11.897 1.00 93.56 82 MET A C 1
ATOM 623 O O . MET A 1 82 ? -6.640 -1.555 12.565 1.00 93.56 82 MET A O 1
ATOM 627 N N . VAL A 1 83 ? -5.953 -0.739 10.590 1.00 95.06 83 VAL A N 1
ATOM 628 C CA . VAL A 1 83 ? -6.207 -1.949 9.803 1.00 95.06 83 VAL A CA 1
ATOM 629 C C . VAL A 1 83 ? -4.911 -2.398 9.144 1.00 95.06 83 VAL A C 1
ATOM 631 O O . VAL A 1 83 ? -4.020 -1.569 8.959 1.00 95.06 83 VAL A O 1
ATOM 634 N N . PRO A 1 84 ? -4.787 -3.675 8.746 1.00 95.50 84 PRO A N 1
ATOM 635 C CA . PRO A 1 84 ? -3.627 -4.125 7.998 1.00 95.50 84 PRO A CA 1
ATOM 636 C C . PRO A 1 84 ? -3.379 -3.272 6.747 1.00 95.50 84 PRO A C 1
ATOM 638 O O . PRO A 1 84 ? -4.280 -3.126 5.913 1.00 95.50 84 PRO A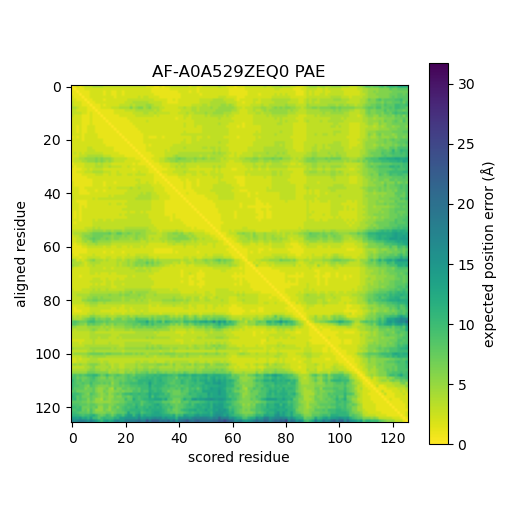 O 1
ATOM 641 N N . VAL A 1 85 ? -2.164 -2.733 6.611 1.00 95.50 85 VAL A N 1
ATOM 642 C CA . VAL A 1 85 ? -1.735 -1.955 5.437 1.00 95.50 85 VAL A CA 1
ATOM 643 C C . VAL A 1 85 ? -0.654 -2.723 4.683 1.00 95.50 85 VAL A C 1
ATOM 645 O O . VAL A 1 85 ? 0.380 -3.086 5.244 1.00 95.50 85 VAL A O 1
ATOM 648 N N . VAL A 1 86 ? -0.890 -2.991 3.402 1.00 93.75 86 VAL A N 1
ATOM 649 C CA . VAL A 1 86 ? 0.111 -3.561 2.494 1.00 93.75 86 VAL A CA 1
ATOM 650 C C . VAL A 1 86 ? 0.664 -2.462 1.613 1.00 93.75 86 VAL A C 1
ATOM 652 O O . VAL A 1 86 ? -0.112 -1.719 1.013 1.00 93.75 86 VAL A O 1
ATOM 655 N N . GLY A 1 87 ? 1.988 -2.443 1.507 1.00 89.69 87 GLY A N 1
ATOM 656 C CA . GLY A 1 87 ? 2.735 -1.403 0.841 1.00 89.69 87 GLY A CA 1
ATOM 657 C C . GLY A 1 87 ? 4.017 -1.832 0.170 1.00 89.69 87 GLY A C 1
ATOM 658 O O . GLY A 1 87 ? 4.318 -3.020 0.029 1.00 89.69 87 GLY A O 1
ATOM 659 N N . ALA A 1 88 ? 4.792 -0.836 -0.241 1.00 83.94 88 ALA A N 1
ATOM 660 C CA . ALA A 1 88 ? 6.080 -1.037 -0.894 1.00 83.94 88 ALA A CA 1
ATOM 661 C C . ALA A 1 88 ? 7.242 -0.417 -0.094 1.00 83.94 88 ALA A C 1
ATOM 663 O O . ALA A 1 88 ? 7.129 -0.109 1.091 1.00 83.94 88 ALA A O 1
ATOM 664 N N . ASP A 1 89 ? 8.370 -0.246 -0.770 1.00 74.94 89 ASP A N 1
ATOM 665 C CA . ASP A 1 89 ? 9.705 0.154 -0.327 1.00 74.94 89 ASP A CA 1
ATOM 666 C C . ASP A 1 89 ? 9.825 1.612 0.160 1.00 74.94 89 ASP A C 1
ATOM 668 O O . ASP A 1 89 ? 10.910 2.193 0.190 1.00 74.94 89 ASP A O 1
ATOM 672 N N . ASN A 1 90 ? 8.718 2.214 0.594 1.00 81.94 90 ASN A N 1
ATOM 673 C CA . ASN A 1 90 ? 8.706 3.560 1.142 1.00 81.94 90 ASN A CA 1
ATOM 674 C C . ASN A 1 90 ? 9.360 3.571 2.534 1.00 81.94 90 ASN A C 1
ATOM 676 O O . ASN A 1 90 ? 8.835 2.995 3.488 1.00 81.94 90 ASN A O 1
ATOM 680 N N . ALA A 1 91 ? 10.499 4.259 2.665 1.00 84.50 91 ALA A N 1
ATOM 681 C CA . ALA A 1 91 ? 11.251 4.333 3.919 1.00 84.50 91 ALA A CA 1
ATOM 682 C C . ALA A 1 91 ? 10.414 4.866 5.096 1.00 84.50 91 ALA A C 1
ATOM 684 O O . ALA A 1 91 ? 10.567 4.393 6.222 1.00 84.50 91 ALA A O 1
ATOM 685 N N . GLY A 1 92 ? 9.502 5.810 4.833 1.00 88.50 92 GLY A N 1
ATOM 686 C CA . GLY A 1 92 ? 8.574 6.325 5.837 1.00 88.50 92 GLY A CA 1
ATOM 687 C C . GLY A 1 92 ? 7.639 5.234 6.354 1.00 88.50 92 GLY A C 1
ATOM 688 O O . GLY A 1 92 ? 7.511 5.065 7.563 1.00 88.50 92 GLY A O 1
ATOM 689 N N . PHE A 1 93 ? 7.070 4.431 5.451 1.00 92.50 93 PHE A N 1
ATOM 690 C CA . PHE A 1 93 ? 6.195 3.318 5.823 1.00 92.50 93 PHE A CA 1
ATOM 691 C C . PHE A 1 93 ? 6.936 2.222 6.588 1.00 92.50 93 PHE A C 1
ATOM 693 O O . PHE A 1 93 ? 6.468 1.768 7.629 1.00 92.50 93 PHE A O 1
ATOM 700 N N . VAL A 1 94 ? 8.131 1.840 6.131 1.00 90.38 94 VAL A N 1
ATOM 701 C CA . VAL A 1 94 ? 8.964 0.858 6.843 1.00 90.38 94 VAL A CA 1
ATOM 702 C C . VAL A 1 94 ? 9.292 1.341 8.261 1.00 90.38 94 VAL A C 1
ATOM 704 O O . VAL A 1 94 ? 9.238 0.556 9.206 1.00 90.38 94 VAL A O 1
ATOM 707 N N . GLY A 1 95 ? 9.574 2.637 8.433 1.00 90.75 95 GLY A N 1
ATOM 708 C CA . GLY A 1 95 ? 9.749 3.240 9.753 1.00 90.75 95 GLY A CA 1
ATOM 709 C C . GLY A 1 95 ? 8.477 3.175 10.604 1.00 90.75 95 GLY A C 1
ATOM 710 O O . GLY A 1 95 ? 8.536 2.775 11.767 1.00 90.75 95 GLY A O 1
ATOM 711 N N . GLN A 1 96 ? 7.321 3.507 10.021 1.00 94.06 96 GLN A N 1
ATOM 712 C CA . GLN A 1 96 ? 6.022 3.454 10.697 1.00 94.06 96 GLN A CA 1
ATOM 713 C C . GLN A 1 96 ? 5.652 2.043 11.164 1.00 94.06 96 GLN A C 1
ATOM 715 O O . GLN A 1 96 ? 5.124 1.914 12.264 1.00 94.06 96 GLN A O 1
ATOM 720 N N . LEU A 1 97 ? 5.990 0.988 10.409 1.00 92.12 97 LEU A N 1
ATOM 721 C CA . LEU A 1 97 ? 5.778 -0.408 10.830 1.00 92.12 97 LEU A CA 1
ATOM 722 C C . LEU A 1 97 ? 6.446 -0.740 12.177 1.00 92.12 97 LEU A C 1
ATOM 724 O O . LEU A 1 97 ? 6.033 -1.683 12.843 1.00 92.12 97 LEU A O 1
ATOM 728 N N . SER A 1 98 ? 7.470 0.019 12.583 1.00 92.06 98 SER A N 1
ATOM 729 C CA . SER A 1 98 ? 8.146 -0.156 13.876 1.00 92.06 98 SER A CA 1
ATOM 730 C C . SER A 1 98 ? 7.725 0.860 14.942 1.00 92.06 98 SER A C 1
ATOM 732 O O . SER A 1 98 ? 7.925 0.607 16.128 1.00 92.06 98 SER A O 1
ATOM 734 N N . SER A 1 99 ? 7.201 2.026 14.551 1.00 94.62 99 SER A N 1
ATOM 735 C CA . SER A 1 99 ? 6.956 3.151 15.466 1.00 94.62 99 SER A CA 1
ATOM 736 C C . SER A 1 99 ? 5.480 3.433 15.741 1.00 94.62 99 SER A C 1
ATOM 738 O O . SER A 1 99 ? 5.151 3.963 16.803 1.00 94.62 99 SER A O 1
ATOM 740 N N . VAL A 1 100 ? 4.582 3.082 14.818 1.00 93.94 100 VAL A N 1
ATOM 741 C CA . VAL A 1 100 ? 3.142 3.300 14.962 1.00 93.94 100 VAL A CA 1
ATOM 742 C C . VAL A 1 100 ? 2.535 2.124 15.712 1.00 93.94 100 VAL A C 1
ATOM 744 O O . VAL A 1 100 ? 2.600 0.974 15.282 1.00 93.94 100 VAL A O 1
ATOM 747 N N . LYS A 1 101 ? 1.929 2.423 16.860 1.00 92.62 101 LYS A N 1
ATOM 748 C CA . LYS A 1 101 ? 1.281 1.422 17.704 1.00 92.62 101 LYS A CA 1
ATOM 749 C C . LYS A 1 101 ? 0.1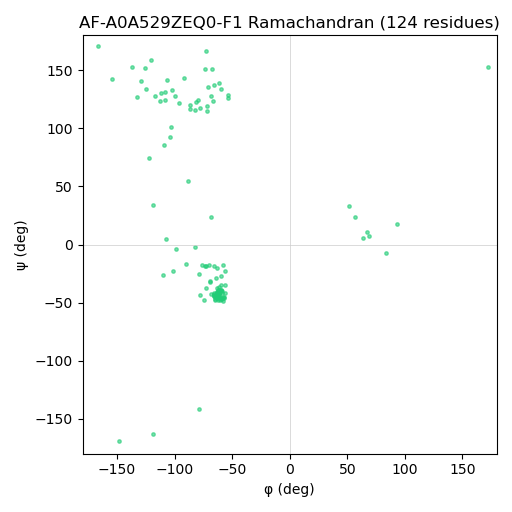25 0.749 16.954 1.00 92.62 101 LYS A C 1
ATOM 751 O O . LYS A 1 101 ? -0.644 1.421 16.273 1.00 92.62 101 LYS A O 1
ATOM 756 N N . ASP A 1 102 ? 0.004 -0.567 17.120 1.00 93.19 102 ASP A N 1
ATOM 757 C CA . ASP A 1 102 ? -1.064 -1.412 16.564 1.00 93.19 102 ASP A CA 1
ATOM 758 C C . ASP A 1 102 ? -1.106 -1.477 15.021 1.00 93.19 102 ASP A C 1
ATOM 760 O O . ASP A 1 102 ? -1.991 -2.116 14.449 1.00 93.19 102 ASP A O 1
ATOM 764 N N . LEU A 1 103 ? -0.126 -0.880 14.328 1.00 94.56 103 LEU A N 1
ATOM 765 C CA . LEU A 1 103 ? 0.034 -1.036 12.887 1.00 94.56 103 LEU A CA 1
ATOM 766 C C . LEU A 1 103 ? 0.549 -2.442 12.572 1.00 94.56 103 LEU A C 1
ATOM 768 O O . LEU A 1 103 ? 1.645 -2.835 12.964 1.00 94.56 103 LEU A O 1
ATOM 772 N N . VAL A 1 104 ? -0.243 -3.184 11.804 1.00 95.25 104 VAL A N 1
ATOM 773 C CA . VAL A 1 104 ? 0.169 -4.437 11.171 1.00 95.25 104 VAL A CA 1
ATOM 774 C C . VAL A 1 104 ? 0.296 -4.170 9.680 1.00 95.25 104 VAL A C 1
ATOM 776 O O . VAL A 1 104 ? -0.611 -3.610 9.067 1.00 95.25 104 VAL A O 1
ATOM 779 N N . GLY A 1 105 ? 1.401 -4.573 9.065 1.00 91.81 105 GLY A N 1
ATOM 780 C CA . GLY A 1 105 ? 1.567 -4.363 7.637 1.00 91.81 105 GLY A CA 1
ATOM 781 C C . GLY A 1 105 ? 2.706 -5.150 7.023 1.00 91.81 105 GLY A C 1
ATOM 782 O O . GLY A 1 105 ? 3.499 -5.785 7.716 1.00 91.81 105 GLY A O 1
ATOM 783 N N . ALA A 1 106 ? 2.757 -5.113 5.697 1.00 91.25 106 ALA A N 1
ATOM 784 C CA . ALA A 1 106 ? 3.792 -5.759 4.904 1.00 91.25 106 ALA A CA 1
ATOM 785 C C . ALA A 1 106 ? 4.312 -4.775 3.858 1.00 91.25 106 ALA A C 1
ATOM 787 O O . ALA A 1 106 ? 3.526 -4.216 3.097 1.00 91.25 106 ALA A O 1
ATOM 788 N N . ALA A 1 107 ? 5.630 -4.585 3.816 1.00 88.62 107 ALA A N 1
ATOM 789 C CA . ALA A 1 107 ? 6.303 -3.764 2.818 1.00 88.62 107 ALA A CA 1
ATOM 790 C C . ALA A 1 107 ? 7.076 -4.661 1.845 1.00 88.62 107 ALA A C 1
ATOM 792 O O . ALA A 1 107 ? 7.919 -5.460 2.261 1.00 88.62 107 ALA A O 1
ATOM 793 N N . VAL A 1 108 ? 6.807 -4.527 0.548 1.00 83.88 108 VAL A N 1
ATOM 794 C CA . VAL A 1 108 ? 7.609 -5.174 -0.497 1.00 83.88 108 VAL A CA 1
ATOM 795 C C . VAL A 1 108 ? 8.851 -4.328 -0.755 1.00 83.88 108 VAL A C 1
ATOM 797 O O . VAL A 1 108 ? 8.738 -3.154 -1.089 1.00 83.88 108 VAL A O 1
ATOM 800 N N . THR A 1 109 ? 10.037 -4.912 -0.600 1.00 72.50 109 THR A N 1
ATOM 801 C CA . THR A 1 109 ? 11.304 -4.181 -0.706 1.00 72.50 109 THR A CA 1
ATOM 802 C C . THR A 1 109 ? 11.870 -4.201 -2.128 1.00 72.50 109 THR A C 1
ATOM 804 O O . THR A 1 109 ? 11.796 -5.207 -2.832 1.00 72.50 109 THR A O 1
ATOM 807 N N . ASN A 1 110 ? 12.488 -3.091 -2.538 1.00 75.19 110 ASN A N 1
ATOM 808 C CA . ASN A 1 110 ? 13.333 -2.989 -3.729 1.00 75.19 110 ASN A CA 1
ATOM 809 C C . ASN A 1 110 ? 14.793 -2.828 -3.269 1.00 75.19 110 ASN A C 1
ATOM 811 O O . ASN A 1 110 ? 15.259 -1.708 -3.043 1.00 75.19 110 ASN A O 1
ATOM 815 N N . PRO A 1 111 ? 15.505 -3.934 -2.995 1.00 76.00 111 PRO A N 1
ATOM 816 C CA . PRO A 1 111 ? 16.841 -3.862 -2.421 1.00 76.00 111 PRO A CA 1
ATOM 817 C C . PRO A 1 111 ? 17.856 -3.265 -3.402 1.00 76.00 111 PRO A C 1
ATOM 819 O O . PRO A 1 111 ? 17.789 -3.481 -4.612 1.00 76.00 111 PRO A O 1
ATOM 822 N N . GLY A 1 112 ? 18.887 -2.604 -2.864 1.00 80.12 112 GLY A N 1
ATOM 823 C CA . GLY A 1 112 ? 19.972 -2.015 -3.663 1.00 80.12 112 GLY A CA 1
ATOM 824 C C . GLY A 1 112 ? 20.726 -3.012 -4.560 1.00 80.12 112 GLY A C 1
ATOM 825 O O . GLY A 1 112 ? 21.359 -2.606 -5.534 1.00 80.12 112 GLY A O 1
ATOM 826 N N . SER A 1 113 ? 20.612 -4.319 -4.298 1.00 85.62 113 SER A N 1
ATOM 827 C CA . SER A 1 113 ? 21.141 -5.378 -5.165 1.00 85.62 113 SER A CA 1
ATOM 828 C C . SER A 1 113 ? 20.553 -5.356 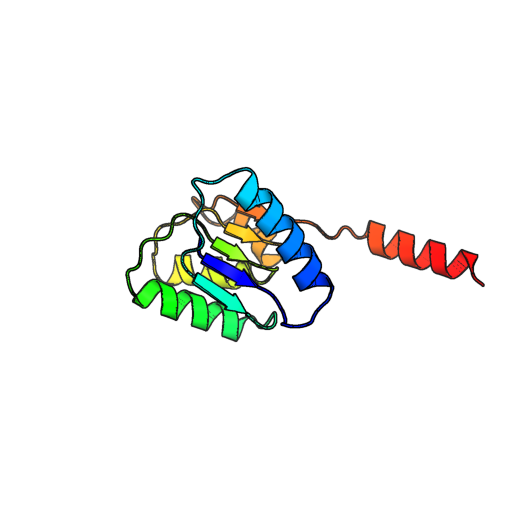-6.580 1.00 85.62 113 SER A C 1
ATOM 830 O O . SER A 1 113 ? 21.248 -5.746 -7.516 1.00 85.62 113 SER A O 1
ATOM 832 N N . ILE A 1 114 ? 19.327 -4.853 -6.767 1.00 85.56 114 ILE A N 1
ATOM 833 C CA . ILE A 1 114 ? 18.710 -4.699 -8.094 1.00 85.56 114 ILE A CA 1
ATOM 834 C C . ILE A 1 114 ? 19.474 -3.660 -8.926 1.00 85.56 114 ILE A C 1
ATOM 836 O O . ILE A 1 114 ? 19.766 -3.899 -10.097 1.00 85.56 114 ILE A O 1
ATOM 840 N N . GLY A 1 115 ? 19.881 -2.544 -8.310 1.00 85.62 115 GLY A N 1
ATOM 841 C CA . GLY A 1 115 ? 20.735 -1.545 -8.959 1.00 85.62 115 GLY A CA 1
ATOM 842 C C . GLY A 1 115 ? 22.110 -2.110 -9.322 1.00 85.62 115 GLY A C 1
ATOM 843 O O . GLY A 1 115 ? 22.590 -1.904 -10.436 1.00 85.62 115 GLY A O 1
ATOM 844 N N . GLY A 1 116 ? 22.707 -2.893 -8.416 1.00 89.75 116 GLY A N 1
ATOM 845 C CA . GLY A 1 116 ? 23.964 -3.601 -8.674 1.00 89.75 116 GLY A CA 1
ATOM 846 C C . GLY A 1 116 ? 23.871 -4.538 -9.881 1.00 89.75 116 GLY A C 1
ATOM 847 O O . GLY A 1 116 ? 24.695 -4.449 -10.787 1.00 89.75 116 GLY A O 1
ATOM 848 N N . ALA A 1 117 ? 22.826 -5.368 -9.942 1.00 90.56 117 ALA A N 1
ATOM 849 C CA . ALA A 1 117 ? 22.583 -6.269 -11.068 1.00 90.56 117 ALA A CA 1
ATOM 850 C C . ALA A 1 117 ? 22.419 -5.515 -12.400 1.00 90.56 117 ALA A C 1
ATOM 852 O O . ALA A 1 117 ? 22.959 -5.949 -13.417 1.00 90.56 117 ALA A O 1
ATOM 853 N N . GLY A 1 118 ? 21.730 -4.367 -12.392 1.00 89.50 118 GLY A N 1
ATOM 854 C CA . GLY A 1 118 ? 21.567 -3.521 -13.576 1.00 89.50 118 GLY A CA 1
ATOM 855 C C . GLY A 1 118 ? 22.895 -2.984 -14.116 1.00 89.50 118 GLY A C 1
ATOM 856 O O . GLY A 1 118 ? 23.157 -3.083 -15.314 1.00 89.50 118 GLY A O 1
ATOM 857 N N . VAL A 1 119 ? 23.765 -2.474 -13.236 1.00 93.06 119 VAL A N 1
ATOM 858 C CA . VAL A 1 119 ? 25.104 -1.999 -13.628 1.00 93.06 119 VAL A CA 1
ATOM 859 C C . VAL A 1 119 ? 25.981 -3.155 -14.109 1.00 93.06 119 VAL A C 1
ATOM 861 O O . VAL A 1 119 ? 26.647 -3.023 -15.132 1.00 93.06 119 VAL A O 1
ATOM 864 N N . THR A 1 120 ? 25.968 -4.301 -13.418 1.00 94.38 120 THR A N 1
ATOM 865 C CA . THR A 1 120 ? 26.722 -5.492 -13.842 1.00 94.38 120 THR A CA 1
ATOM 866 C C . THR A 1 120 ? 26.317 -5.944 -15.239 1.00 94.38 120 THR A C 1
ATOM 868 O O . THR A 1 120 ? 27.194 -6.203 -16.059 1.00 94.38 120 THR A O 1
ATOM 871 N N . LEU A 1 121 ? 25.014 -6.001 -15.529 1.00 93.00 121 LEU A N 1
ATOM 872 C CA . LEU A 1 121 ? 24.533 -6.340 -16.862 1.00 93.00 121 LEU A CA 1
ATOM 873 C C . LEU A 1 121 ? 25.004 -5.308 -17.888 1.00 93.00 121 LEU A C 1
ATOM 875 O O . LEU A 1 121 ? 25.552 -5.706 -18.905 1.00 93.00 121 LEU A O 1
ATOM 879 N N . ALA A 1 122 ? 24.857 -4.008 -17.611 1.00 93.69 122 ALA A N 1
ATOM 880 C CA . ALA A 1 122 ? 25.297 -2.948 -18.519 1.00 93.69 122 ALA A CA 1
ATOM 881 C C . ALA A 1 122 ? 26.789 -3.066 -18.878 1.00 93.69 122 ALA A C 1
ATOM 883 O O . ALA A 1 122 ? 27.143 -2.931 -20.044 1.00 93.69 122 ALA A O 1
ATOM 884 N N . LEU A 1 123 ? 27.646 -3.384 -17.901 1.00 94.19 123 LEU A N 1
ATOM 885 C CA . LEU A 1 123 ? 29.077 -3.610 -18.122 1.00 94.19 123 LEU A CA 1
ATOM 886 C C . LEU A 1 123 ? 29.376 -4.826 -19.012 1.00 94.19 123 LEU A C 1
ATOM 888 O O . LEU A 1 123 ? 30.397 -4.826 -19.683 1.00 94.19 123 LEU A O 1
ATOM 892 N N . GLN A 1 124 ? 28.522 -5.855 -19.024 1.00 92.44 124 GLN A N 1
ATOM 893 C CA . GLN A 1 124 ? 28.705 -7.045 -19.868 1.00 92.44 124 GLN A CA 1
ATOM 894 C C . GLN A 1 124 ? 28.350 -6.811 -21.343 1.00 92.44 124 GLN A C 1
ATOM 896 O O . GLN A 1 124 ? 28.721 -7.628 -22.183 1.00 92.44 124 GLN A O 1
ATOM 901 N N . ILE A 1 125 ? 27.596 -5.751 -21.650 1.00 91.94 125 ILE A N 1
ATOM 902 C CA . ILE A 1 125 ? 27.161 -5.416 -23.018 1.00 91.94 125 ILE A CA 1
ATOM 903 C C . ILE A 1 125 ? 28.046 -4.338 -23.667 1.00 91.94 125 ILE A C 1
ATOM 905 O O . ILE A 1 125 ? 27.812 -3.989 -24.825 1.00 91.94 125 ILE A O 1
ATOM 909 N N . LEU A 1 126 ? 29.018 -3.797 -22.923 1.00 81.31 126 LEU A N 1
ATOM 910 C CA . LEU A 1 126 ? 30.067 -2.901 -23.421 1.00 81.31 126 LEU A CA 1
ATOM 911 C C . LEU A 1 126 ? 31.243 -3.709 -23.978 1.00 81.31 126 LEU A C 1
ATOM 913 O O . LEU A 1 126 ? 31.797 -3.264 -25.007 1.00 81.31 126 LEU A O 1
#

Foldseek 3Di:
DAAEFEAPPDPLSVVVVVVVVVVCVVVVVDDHPDYDYQNLDLVSVLVVLLVVVVVVDDDQEYEHEASQLSNLVSCVVVVHPAHEYEHEQHPNVVVCCVVPPPHHYYYHYDDCVVVVVVVVVVVVVD

Nearest PDB structures (foldseek):
  3l6u-assembly1_B  TM=8.293E-01  e=3.982E-04  Exiguobacterium sibiricum 255-15
  3h75-assembly1_A  TM=9.125E-01  e=4.865E-03  Pseudomonas protegens Pf-5
  4yo7-assembly1_A  TM=7.670E-01  e=8.601E-04  Halalkalibacterium halodurans C-125
  4pe6-assembly1_A  TM=8.079E-01  e=4.013E-03  Thermobispora bispora DSM 43833
  1qpz-assembly1_A  TM=7.159E-01  e=3.793E-02  Escherichia coli

Solvent-accessible surface area (backbone atoms only — not comparable to full-atom values): 7067 Å² total; per-residue (Å²): 51,41,37,37,40,21,39,86,92,38,66,70,39,53,53,51,48,53,54,50,53,53,50,38,71,77,38,74,88,62,51,79,76,46,80,45,73,29,61,71,36,61,67,52,42,37,51,51,51,54,56,49,58,71,67,68,64,88,70,78,24,38,39,35,58,44,58,41,40,47,50,54,49,49,34,60,75,66,69,46,85,76,45,43,39,36,28,29,65,35,65,63,31,60,50,38,62,76,70,44,82,82,50,46,68,48,64,50,75,78,59,72,64,58,59,51,52,52,51,56,52,54,64,74,76,109

Radius of gyration: 16.08 Å; Cα contacts (8 Å, |Δi|>4): 168; chains: 1; bounding box: 48×32×41 Å

Secondary structure (DSSP, 8-state):
-EEEE-STT-HHHHHHHHHHHHHHHH-TT---SEEEE-TT-HHHHHHHHHHHHHTT---S-EEESS-HHHHHHHHHHTTPPP--EEE-S-HHHHHHHHHSTT--EEE----THHHHHHHHHHHHT-

Mean predicted aligned error: 4.22 Å

Sequence (126 aa):
VFYMRGAAGASADSDRDKGFKKALAEFPDVKVAQEVFTGWQQDQAKQQILSFLATGTPINGIWTSGIDNVIVDALVEQQAPMVPVVGADNAGFVGQLSSVKDLVGAAVTNPGSIGGAGVTLALQIL

pLDDT: mean 92.28, std 4.62, range [72.5, 97.0]